Protein AF-A0A930XHZ7-F1 (afdb_monomer_lite)

pLDDT: mean 90.88, std 10.91, range [49.91, 98.5]

Radius of gyration: 18.75 Å; chains: 1; bounding box: 53×22×42 Å

Foldseek 3Di:
DDPPDDDDDDDDDDDPVVVVVLVVVCVVVVHDSVVSVVVVVVVVCVVCVVVVLVVLVVQCVLLVHDSVVLVVCCVPPVPVSVVSSVVSVVVVVVVVVD

Structure (mmCIF, N/CA/C/O backbone):
data_AF-A0A930XHZ7-F1
#
_entry.id   AF-A0A930XHZ7-F1
#
loop_
_atom_site.group_PDB
_atom_site.id
_atom_site.type_symbol
_atom_site.label_atom_id
_atom_site.label_alt_id
_atom_site.label_comp_id
_atom_site.label_asym_id
_atom_site.label_entity_id
_atom_site.label_seq_id
_atom_site.pdbx_PDB_ins_code
_atom_site.Cartn_x
_atom_site.Cartn_y
_atom_site.Cartn_z
_atom_site.occupancy
_atom_site.B_iso_or_equiv
_atom_site.auth_seq_id
_atom_site.auth_comp_id
_atom_site.auth_asym_id
_atom_site.auth_atom_id
_atom_site.pdbx_PDB_model_num
ATOM 1 N N . MET A 1 1 ? 10.201 -1.114 17.688 1.00 49.91 1 MET A N 1
ATOM 2 C CA . MET A 1 1 ? 9.559 -2.242 16.981 1.00 49.91 1 MET A CA 1
ATOM 3 C C . MET A 1 1 ? 10.439 -2.605 15.794 1.00 49.91 1 MET A C 1
ATOM 5 O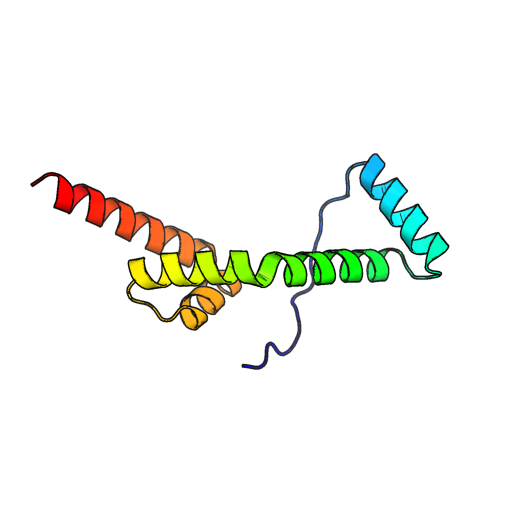 O . MET A 1 1 ? 10.818 -1.696 15.067 1.00 49.91 1 MET A O 1
ATOM 9 N N . ARG A 1 2 ? 10.872 -3.864 15.654 1.00 53.94 2 ARG A N 1
ATOM 10 C CA . ARG A 1 2 ? 11.701 -4.303 14.517 1.00 53.94 2 ARG A CA 1
ATOM 11 C C . ARG A 1 2 ? 10.869 -5.245 13.652 1.00 53.94 2 ARG A C 1
ATOM 13 O O . ARG A 1 2 ? 10.697 -6.399 14.025 1.00 53.94 2 ARG A O 1
ATOM 20 N N . PHE A 1 3 ? 10.361 -4.747 12.527 1.00 65.06 3 PHE A N 1
ATOM 21 C CA . PHE A 1 3 ? 9.979 -5.614 11.413 1.00 65.06 3 PHE A CA 1
ATOM 22 C C . PHE A 1 3 ? 11.285 -6.216 10.882 1.00 65.06 3 PHE A C 1
ATOM 24 O O . PHE A 1 3 ? 12.196 -5.467 10.529 1.00 65.06 3 PHE A O 1
ATOM 31 N N . GLN A 1 4 ? 11.447 -7.536 10.987 1.00 60.78 4 GLN A N 1
ATOM 32 C CA . GLN A 1 4 ? 12.751 -8.177 10.777 1.00 60.78 4 GLN A CA 1
ATOM 33 C C . GLN A 1 4 ? 13.126 -8.229 9.293 1.00 60.78 4 GLN A C 1
ATOM 35 O O . GLN A 1 4 ? 14.256 -7.911 8.932 1.00 60.78 4 GLN A O 1
ATOM 40 N N . GLN A 1 5 ? 12.160 -8.568 8.444 1.00 66.62 5 GLN A N 1
ATOM 41 C CA . GLN A 1 5 ? 12.281 -8.606 6.995 1.00 66.62 5 GLN A CA 1
ATOM 42 C C . GLN A 1 5 ? 10.876 -8.423 6.414 1.00 66.62 5 GLN A C 1
ATOM 44 O O . GLN A 1 5 ? 9.913 -8.905 7.001 1.00 66.62 5 GLN A O 1
ATOM 49 N N . GLY A 1 6 ? 10.747 -7.666 5.323 1.00 68.31 6 GLY A N 1
ATOM 50 C CA . GLY A 1 6 ? 9.463 -7.550 4.630 1.00 68.31 6 GLY A CA 1
ATOM 51 C C . GLY A 1 6 ? 9.150 -8.842 3.881 1.00 68.31 6 GLY A C 1
ATOM 52 O O . GLY A 1 6 ? 10.051 -9.405 3.252 1.00 68.31 6 GLY A O 1
ATOM 53 N N . ASP A 1 7 ? 7.898 -9.289 3.944 1.00 74.50 7 ASP A N 1
ATOM 54 C CA . ASP A 1 7 ? 7.442 -10.455 3.190 1.00 74.50 7 ASP A CA 1
ATOM 55 C C . ASP A 1 7 ? 7.574 -10.209 1.677 1.00 74.50 7 ASP A C 1
ATOM 57 O O . ASP A 1 7 ? 7.371 -9.080 1.206 1.00 74.50 7 ASP A O 1
ATOM 61 N N . PRO A 1 8 ? 7.942 -11.234 0.887 1.00 79.00 8 PRO A N 1
ATOM 62 C CA . PRO A 1 8 ? 8.013 -11.098 -0.557 1.00 79.00 8 PRO A CA 1
ATOM 63 C C . PRO A 1 8 ? 6.630 -10.759 -1.120 1.00 79.00 8 PRO A C 1
ATOM 65 O O . PRO A 1 8 ? 5.641 -11.430 -0.841 1.00 79.00 8 PRO A O 1
ATOM 68 N N . LEU A 1 9 ? 6.572 -9.713 -1.943 1.00 81.62 9 LEU A N 1
ATOM 69 C CA . LEU A 1 9 ? 5.347 -9.311 -2.623 1.00 81.62 9 LEU A CA 1
ATOM 70 C C . LEU A 1 9 ? 5.243 -10.023 -3.970 1.00 81.62 9 LEU A C 1
ATOM 72 O O . LEU A 1 9 ? 6.022 -9.753 -4.889 1.00 81.62 9 LEU A O 1
ATOM 76 N N . GLU A 1 10 ? 4.246 -10.890 -4.100 1.00 85.75 10 GLU A N 1
ATOM 77 C CA . GLU A 1 10 ? 3.809 -11.403 -5.393 1.00 85.75 10 GLU A CA 1
ATOM 78 C C . GLU A 1 10 ? 2.794 -10.431 -5.988 1.00 85.75 10 GLU A C 1
ATOM 80 O O . GLU A 1 10 ? 1.697 -10.244 -5.465 1.00 85.75 10 GLU A O 1
ATOM 85 N N . LEU A 1 11 ? 3.188 -9.759 -7.069 1.00 85.31 11 LEU A N 1
ATOM 86 C CA . LEU A 1 11 ? 2.353 -8.756 -7.716 1.00 85.31 11 LEU A CA 1
ATOM 87 C C . LEU A 1 11 ? 1.823 -9.292 -9.047 1.00 85.31 11 LEU A C 1
ATOM 89 O O . LEU A 1 11 ? 2.600 -9.864 -9.821 1.00 85.31 11 LEU A O 1
ATOM 93 N N . PRO A 1 12 ? 0.536 -9.060 -9.364 1.00 90.44 12 PRO A N 1
ATOM 94 C CA . PRO A 1 12 ? 0.043 -9.276 -10.714 1.00 90.44 12 PRO A CA 1
ATOM 95 C C . PRO A 1 12 ? 0.793 -8.369 -11.705 1.00 90.44 12 PRO A C 1
ATOM 97 O O . PRO A 1 12 ? 1.419 -7.374 -11.311 1.00 90.44 12 PRO A O 1
ATOM 100 N N . PRO A 1 13 ? 0.747 -8.682 -13.011 1.00 92.12 13 PRO A N 1
ATOM 101 C CA . PRO A 1 13 ? 1.361 -7.829 -14.014 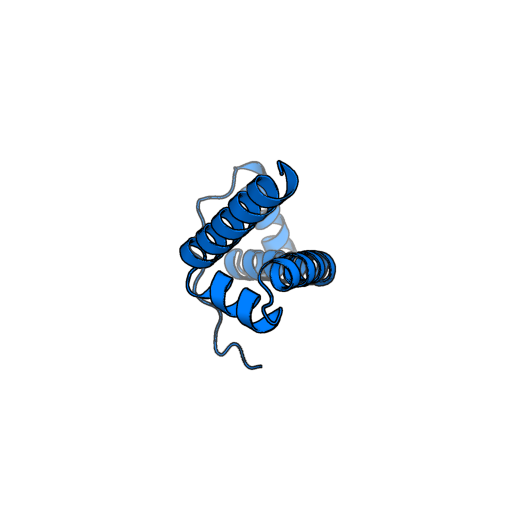1.00 92.12 13 PRO A CA 1
ATOM 102 C C . PRO A 1 13 ? 0.762 -6.418 -13.972 1.00 92.12 13 PRO A C 1
ATOM 104 O O . PRO A 1 13 ? -0.449 -6.237 -13.859 1.00 92.12 13 PRO A O 1
ATOM 107 N N . LEU A 1 14 ? 1.632 -5.415 -14.101 1.00 93.88 14 LEU A N 1
ATOM 108 C CA . LEU A 1 14 ? 1.204 -4.027 -14.252 1.00 93.88 14 LEU A CA 1
ATOM 109 C C . LEU A 1 14 ? 0.446 -3.841 -15.573 1.00 93.88 14 LEU A C 1
ATOM 111 O O . LEU A 1 14 ? 0.806 -4.488 -16.566 1.00 93.88 14 LEU A O 1
ATOM 115 N N . PRO A 1 15 ? -0.520 -2.907 -15.632 1.00 97.06 15 PRO A N 1
ATOM 116 C CA . PRO A 1 15 ? -1.109 -2.529 -16.903 1.00 97.06 15 PRO A CA 1
ATOM 117 C C . PRO A 1 15 ? -0.039 -1.961 -17.864 1.00 97.06 15 PRO A C 1
ATOM 119 O O . PRO A 1 15 ? 1.026 -1.504 -17.424 1.00 97.06 15 PRO A O 1
ATOM 122 N N . PRO A 1 16 ? -0.269 -2.018 -19.193 1.00 97.62 16 PRO A N 1
ATOM 123 C CA . PRO A 1 16 ? 0.789 -1.794 -20.183 1.00 97.62 16 PRO A CA 1
ATOM 124 C C . PRO A 1 16 ? 1.474 -0.427 -20.089 1.00 97.62 16 PRO A C 1
ATOM 126 O O . PRO A 1 16 ? 2.691 -0.330 -20.261 1.00 97.62 16 PRO A O 1
ATOM 129 N N . TYR A 1 17 ? 0.708 0.626 -19.801 1.00 98.12 17 TYR A N 1
ATOM 130 C CA . TYR A 1 17 ? 1.233 1.984 -19.724 1.00 98.12 17 TYR A CA 1
ATOM 131 C C . TYR A 1 17 ? 2.169 2.157 -18.521 1.00 98.12 17 TYR A C 1
ATOM 133 O O . TYR A 1 17 ? 3.317 2.575 -18.672 1.00 98.12 17 TYR A O 1
ATOM 141 N N . GLU A 1 18 ? 1.738 1.733 -17.337 1.00 97.62 18 GLU A N 1
ATOM 142 C CA . GLU A 1 18 ? 2.521 1.754 -16.102 1.00 97.62 18 GLU A CA 1
ATOM 143 C C . GLU A 1 18 ? 3.764 0.866 -16.225 1.00 97.62 18 GLU A C 1
ATOM 145 O O . GLU A 1 18 ? 4.845 1.226 -15.752 1.00 97.62 18 GLU A O 1
ATOM 150 N N . ALA A 1 19 ? 3.651 -0.274 -16.913 1.00 97.38 19 ALA A N 1
ATOM 151 C CA . ALA A 1 19 ? 4.787 -1.133 -17.221 1.00 9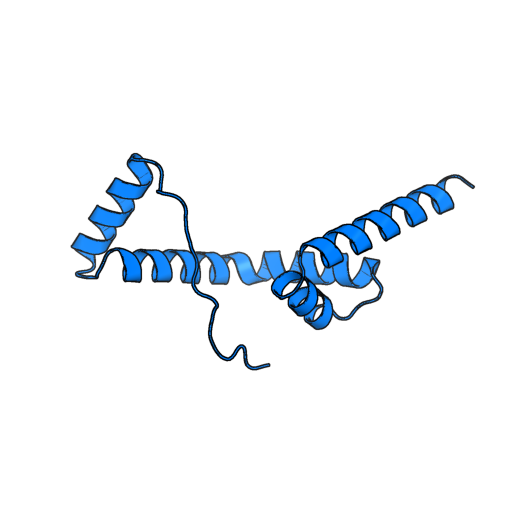7.38 19 ALA A CA 1
ATOM 152 C C . ALA A 1 19 ? 5.843 -0.420 -18.088 1.00 97.38 19 ALA A C 1
ATOM 154 O O . ALA A 1 19 ? 7.044 -0.548 -17.811 1.00 97.38 19 ALA A O 1
ATOM 155 N N . ALA A 1 20 ? 5.417 0.341 -19.102 1.00 98.25 20 ALA A N 1
ATOM 156 C CA . ALA A 1 20 ? 6.301 1.139 -19.953 1.00 98.25 20 ALA A CA 1
ATOM 157 C C . ALA A 1 20 ? 6.942 2.311 -19.190 1.00 98.25 20 ALA A C 1
ATOM 159 O O . ALA A 1 20 ? 8.153 2.536 -19.310 1.00 98.25 20 ALA A O 1
ATOM 160 N N . LEU A 1 21 ? 6.172 3.009 -18.347 1.00 98.38 21 LEU A N 1
ATOM 161 C CA . LEU A 1 21 ? 6.681 4.080 -17.486 1.00 98.38 21 LEU A CA 1
ATOM 162 C C . LEU A 1 21 ? 7.731 3.561 -16.500 1.00 98.38 21 LEU A C 1
ATOM 164 O O . LEU A 1 21 ? 8.816 4.134 -16.399 1.00 98.38 21 LEU A O 1
ATOM 168 N N . LEU A 1 22 ? 7.452 2.447 -15.819 1.00 97.69 22 LEU A N 1
ATOM 169 C CA . LEU A 1 22 ? 8.393 1.824 -14.890 1.00 97.69 22 LEU A CA 1
ATOM 170 C C . LEU A 1 22 ? 9.686 1.402 -15.600 1.00 97.69 22 LEU A C 1
ATOM 172 O O . LEU A 1 22 ? 10.774 1.593 -15.059 1.00 97.69 22 LEU A O 1
ATOM 176 N N . SER A 1 23 ? 9.577 0.847 -16.811 1.00 97.94 23 SER A N 1
ATOM 177 C CA . SER A 1 23 ? 10.746 0.438 -17.601 1.00 97.94 23 SER A CA 1
ATOM 178 C C . SER A 1 23 ? 11.597 1.643 -18.010 1.00 97.94 23 SER A C 1
ATOM 180 O O . SER A 1 23 ? 12.815 1.618 -17.841 1.00 97.94 23 SER A O 1
ATOM 182 N N . SER A 1 24 ? 10.959 2.725 -18.462 1.00 98.50 24 SER A N 1
ATOM 183 C CA . SER A 1 24 ? 11.629 3.990 -18.797 1.00 98.50 24 SER A CA 1
ATOM 184 C C . SER A 1 24 ? 12.329 4.602 -17.582 1.00 98.50 24 SER A C 1
ATOM 186 O O . SER A 1 24 ? 13.491 5.001 -17.656 1.00 98.50 24 SER A O 1
ATOM 188 N N . LEU A 1 25 ? 11.652 4.633 -16.432 1.00 98.12 25 LEU A N 1
ATOM 189 C CA . LEU A 1 25 ? 12.213 5.172 -15.197 1.00 98.12 25 LEU A CA 1
ATOM 190 C C . LEU A 1 25 ? 13.427 4.363 -14.725 1.00 98.12 25 LEU A C 1
ATOM 192 O O . LEU A 1 25 ? 14.451 4.949 -14.374 1.00 98.12 25 LEU A O 1
ATOM 196 N N . ALA A 1 26 ? 13.334 3.031 -14.755 1.00 98.19 26 ALA A N 1
ATOM 197 C CA . ALA A 1 26 ? 14.439 2.141 -14.410 1.00 98.19 26 ALA A CA 1
ATOM 198 C C . ALA A 1 26 ? 15.653 2.361 -15.330 1.00 98.19 26 ALA A C 1
ATOM 200 O O . ALA A 1 26 ? 16.782 2.461 -14.844 1.00 98.19 26 ALA A O 1
ATOM 201 N N . PHE A 1 27 ? 15.415 2.533 -16.636 1.00 98.31 27 PHE A N 1
ATOM 202 C CA . PHE A 1 27 ? 16.454 2.863 -17.612 1.00 98.31 27 PHE A CA 1
ATOM 203 C C . PHE A 1 27 ? 17.163 4.183 -17.273 1.00 98.31 27 PHE A C 1
ATOM 205 O O . PHE A 1 27 ? 18.386 4.199 -17.128 1.00 98.31 27 PHE A O 1
ATOM 212 N N . PHE A 1 28 ? 16.420 5.277 -17.063 1.00 98.31 28 PHE A N 1
ATOM 213 C CA . PHE A 1 28 ? 17.016 6.580 -16.732 1.00 98.31 28 PHE A CA 1
ATOM 214 C C . PHE A 1 28 ? 17.792 6.566 -15.411 1.00 98.31 28 PHE A C 1
ATOM 216 O O . PHE A 1 28 ? 18.783 7.281 -15.263 1.00 98.31 28 PHE A O 1
ATOM 223 N N . ARG A 1 29 ? 17.366 5.739 -14.452 1.00 97.00 29 ARG A N 1
ATOM 224 C CA . ARG A 1 29 ? 18.030 5.576 -13.153 1.00 97.00 29 ARG A CA 1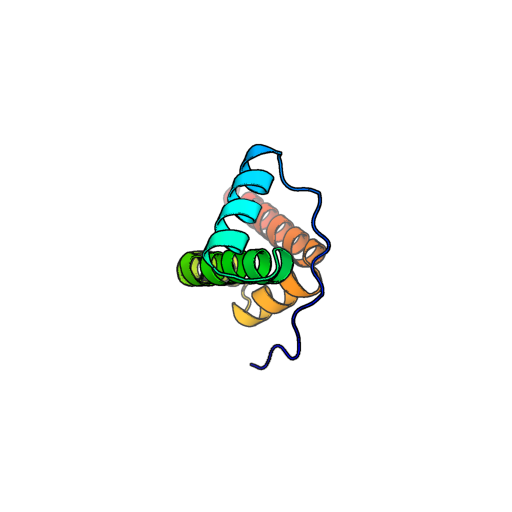
ATOM 225 C C . ARG A 1 29 ? 19.173 4.561 -13.168 1.00 97.00 29 ARG A C 1
ATOM 227 O O . ARG A 1 29 ? 19.868 4.463 -12.161 1.00 97.00 29 ARG A O 1
ATOM 234 N N . LYS A 1 30 ? 19.397 3.850 -14.282 1.00 97.31 30 LYS A N 1
ATOM 235 C CA . LYS A 1 30 ? 20.382 2.759 -14.412 1.00 97.31 30 LYS A CA 1
ATOM 236 C C . LYS A 1 30 ? 20.209 1.687 -13.328 1.00 97.31 30 LYS A C 1
ATOM 238 O O . LYS A 1 30 ? 21.177 1.262 -12.704 1.00 97.31 30 LYS A O 1
ATOM 243 N N . GLN A 1 31 ? 18.966 1.282 -13.082 1.00 96.44 31 GLN A N 1
ATOM 244 C CA . GLN A 1 31 ? 18.616 0.283 -12.072 1.00 96.44 31 GLN A CA 1
ATOM 245 C C . GLN A 1 31 ? 17.796 -0.852 -12.676 1.00 96.44 31 GLN A C 1
ATOM 247 O O . GLN A 1 31 ? 17.115 -0.685 -13.687 1.00 96.44 31 GLN A O 1
ATOM 252 N N . GLU A 1 32 ? 17.824 -2.011 -12.020 1.00 96.62 32 GLU A N 1
ATOM 253 C CA . GLU A 1 32 ? 16.911 -3.095 -12.356 1.00 96.62 32 GLU A CA 1
ATOM 254 C C . GLU A 1 32 ? 15.457 -2.668 -12.145 1.00 96.62 32 GLU A C 1
ATOM 256 O O . GLU A 1 32 ? 15.101 -2.050 -11.138 1.00 96.62 32 GLU A O 1
ATOM 261 N N . ARG A 1 33 ? 14.585 -3.076 -13.070 1.00 94.69 33 ARG A N 1
ATOM 262 C CA . ARG A 1 33 ? 13.155 -2.748 -13.029 1.00 94.69 33 ARG A CA 1
ATOM 263 C C . ARG A 1 33 ? 12.487 -3.174 -11.715 1.00 94.69 33 ARG A C 1
ATOM 265 O O . ARG A 1 33 ? 11.650 -2.438 -11.200 1.00 94.69 33 ARG A O 1
ATOM 272 N N . LYS A 1 34 ? 12.873 -4.331 -11.157 1.00 93.44 34 LYS A N 1
ATOM 273 C CA . LYS A 1 34 ? 12.356 -4.839 -9.872 1.00 93.44 34 LYS A CA 1
ATOM 274 C C . LYS A 1 34 ? 12.757 -3.945 -8.696 1.00 93.44 34 LYS A C 1
ATOM 276 O O . LYS A 1 34 ? 11.909 -3.594 -7.882 1.00 93.44 34 LYS A O 1
ATOM 281 N N . ILE A 1 35 ? 14.021 -3.524 -8.646 1.00 94.31 35 ILE A N 1
ATOM 282 C CA . ILE A 1 35 ? 14.525 -2.607 -7.615 1.00 94.31 35 ILE A CA 1
ATOM 283 C C . ILE A 1 35 ? 13.830 -1.248 -7.723 1.00 94.31 35 ILE A C 1
ATOM 285 O O . ILE A 1 35 ? 13.382 -0.700 -6.718 1.00 94.31 35 ILE A O 1
ATOM 289 N N . GLN A 1 36 ? 13.651 -0.733 -8.942 1.00 96.25 36 GLN A N 1
ATOM 290 C CA . GLN A 1 36 ? 12.928 0.518 -9.151 1.00 96.25 36 GLN A CA 1
ATOM 291 C C . GLN A 1 36 ? 11.458 0.418 -8.712 1.00 96.25 36 GLN A C 1
ATOM 293 O O . GLN A 1 36 ? 10.947 1.358 -8.106 1.00 96.25 36 GLN A O 1
ATOM 298 N N . ALA A 1 37 ? 10.788 -0.711 -8.964 1.00 94.81 37 ALA A N 1
ATOM 299 C CA . ALA A 1 37 ? 9.420 -0.942 -8.500 1.00 94.81 37 ALA A CA 1
ATOM 300 C C . ALA A 1 37 ? 9.333 -0.924 -6.967 1.00 94.81 37 ALA A C 1
ATOM 302 O O . ALA A 1 37 ? 8.484 -0.229 -6.408 1.00 94.81 37 ALA A O 1
ATOM 303 N N . LEU A 1 38 ? 10.255 -1.619 -6.292 1.00 93.88 38 LEU A N 1
ATOM 304 C CA . LEU A 1 38 ? 10.349 -1.618 -4.832 1.00 93.88 38 LEU A CA 1
ATOM 305 C C . LEU A 1 38 ? 10.587 -0.203 -4.283 1.00 93.88 38 LEU A C 1
ATOM 307 O O . LEU A 1 38 ? 9.941 0.199 -3.314 1.00 93.88 38 LEU A O 1
ATOM 311 N N . ASN A 1 39 ? 11.464 0.574 -4.922 1.00 94.69 39 ASN A N 1
ATOM 312 C CA . ASN A 1 39 ? 11.732 1.963 -4.548 1.00 94.69 39 ASN A CA 1
ATOM 313 C C . ASN A 1 39 ? 10.481 2.841 -4.689 1.00 94.69 39 ASN A C 1
ATOM 315 O O . ASN A 1 39 ? 10.166 3.606 -3.777 1.00 94.69 39 ASN A O 1
ATOM 319 N N . CYS A 1 40 ? 9.751 2.716 -5.803 1.00 95.38 40 CYS A N 1
ATOM 320 C CA . CYS A 1 40 ? 8.494 3.431 -6.023 1.00 95.38 40 CYS A CA 1
ATOM 321 C C . CYS A 1 40 ? 7.449 3.082 -4.954 1.00 95.38 40 CYS A C 1
ATOM 323 O O . CYS A 1 40 ? 6.861 3.992 -4.371 1.00 95.38 40 CYS A O 1
ATOM 325 N N . LEU A 1 41 ? 7.263 1.794 -4.649 1.00 94.38 41 LEU A N 1
ATOM 326 C CA . LEU A 1 41 ? 6.331 1.345 -3.612 1.00 94.38 41 LEU A CA 1
ATOM 327 C C . LEU A 1 41 ? 6.731 1.869 -2.226 1.00 94.38 41 LEU A C 1
ATOM 329 O O . LEU A 1 41 ? 5.907 2.433 -1.513 1.00 94.38 41 LEU A O 1
ATOM 333 N N . THR A 1 42 ? 8.012 1.754 -1.870 1.00 93.56 42 THR A N 1
ATOM 334 C CA . THR A 1 42 ? 8.543 2.245 -0.587 1.00 93.56 42 THR A CA 1
ATOM 335 C C . THR A 1 42 ? 8.326 3.748 -0.433 1.00 93.56 42 THR A C 1
ATOM 337 O O . THR A 1 42 ? 7.925 4.220 0.631 1.00 93.56 42 THR A O 1
ATOM 340 N N . MET A 1 43 ? 8.585 4.514 -1.494 1.00 96.62 43 MET A N 1
ATOM 341 C CA . MET A 1 43 ? 8.371 5.957 -1.502 1.00 96.62 43 MET A CA 1
ATOM 342 C C . MET A 1 43 ? 6.891 6.297 -1.310 1.00 96.62 43 MET A C 1
ATOM 344 O O . MET A 1 43 ? 6.575 7.140 -0.474 1.00 96.62 43 MET A O 1
ATOM 348 N N . TYR A 1 44 ? 5.997 5.622 -2.034 1.00 96.38 44 TYR A N 1
ATOM 349 C CA . TYR A 1 44 ? 4.557 5.842 -1.921 1.00 96.38 44 TYR A CA 1
ATOM 350 C C . TYR A 1 44 ? 4.027 5.529 -0.515 1.00 96.38 44 TYR A C 1
ATOM 352 O O . TYR A 1 44 ? 3.263 6.316 0.047 1.00 96.38 44 TYR A O 1
ATOM 360 N N . LEU A 1 45 ? 4.482 4.426 0.090 1.00 95.00 45 LEU A N 1
ATOM 361 C CA . LEU A 1 45 ? 4.105 4.053 1.456 1.00 95.00 45 LEU A CA 1
ATOM 362 C C . LEU A 1 45 ? 4.558 5.104 2.478 1.00 95.00 45 LEU A C 1
ATOM 364 O O . LEU A 1 45 ? 3.766 5.499 3.326 1.00 95.00 45 LEU A O 1
ATOM 368 N N . ARG A 1 46 ? 5.787 5.627 2.359 1.00 95.44 46 ARG A N 1
ATOM 369 C CA . ARG A 1 46 ? 6.279 6.717 3.225 1.00 95.44 46 ARG A CA 1
ATOM 370 C C . ARG A 1 46 ? 5.485 8.007 3.049 1.00 95.44 46 ARG A C 1
ATOM 372 O O . ARG A 1 46 ? 5.160 8.668 4.025 1.00 95.44 46 ARG A O 1
ATOM 379 N N . GLN A 1 47 ? 5.148 8.361 1.811 1.00 97.56 47 GLN A N 1
ATOM 380 C CA . GLN A 1 47 ? 4.312 9.533 1.533 1.00 97.56 47 GLN A CA 1
ATOM 381 C C . GLN A 1 47 ? 2.900 9.382 2.111 1.00 97.56 47 GLN A C 1
ATOM 383 O O . GLN A 1 47 ? 2.291 10.368 2.517 1.00 97.56 47 GLN A O 1
ATOM 388 N N . SER A 1 48 ? 2.399 8.149 2.183 1.00 96.56 48 SER A N 1
ATOM 389 C CA . SER A 1 48 ? 1.065 7.832 2.696 1.00 96.56 48 SER A CA 1
ATOM 390 C C . SER A 1 48 ? 1.036 7.546 4.204 1.00 96.56 48 SER A C 1
ATOM 392 O O . SER A 1 48 ? -0.046 7.365 4.758 1.00 96.56 48 SER A O 1
ATOM 394 N N . GLU A 1 49 ? 2.187 7.530 4.886 1.00 95.75 49 GLU A N 1
ATOM 395 C CA . GLU A 1 49 ? 2.326 7.068 6.276 1.00 95.75 49 GLU A CA 1
ATOM 396 C C . GLU A 1 49 ? 1.371 7.789 7.233 1.00 95.75 49 GLU A C 1
ATOM 398 O O . GLU A 1 49 ? 0.636 7.147 7.980 1.00 95.75 49 GLU A O 1
ATOM 403 N N . ALA A 1 50 ? 1.327 9.122 7.180 1.00 96.00 50 ALA A N 1
ATOM 404 C CA . ALA A 1 50 ? 0.488 9.912 8.078 1.00 96.00 50 ALA A CA 1
ATOM 405 C C . ALA A 1 50 ? -1.004 9.572 7.937 1.00 96.00 50 ALA A C 1
ATOM 407 O O . ALA A 1 50 ? -1.718 9.496 8.939 1.00 96.00 50 ALA A O 1
ATOM 408 N N . ARG A 1 51 ? -1.464 9.331 6.703 1.00 96.88 51 ARG A N 1
ATOM 409 C CA . ARG A 1 51 ? -2.843 8.924 6.427 1.00 96.88 51 ARG A CA 1
ATOM 410 C C . ARG A 1 51 ? -3.115 7.526 6.979 1.00 96.88 51 ARG A C 1
ATOM 412 O O . ARG A 1 51 ? -4.066 7.363 7.737 1.00 96.88 51 ARG A O 1
ATOM 419 N N . VAL A 1 52 ? -2.260 6.556 6.654 1.00 96.19 52 VAL A N 1
ATOM 420 C CA . VAL A 1 52 ? -2.400 5.158 7.102 1.00 96.19 52 VAL A CA 1
ATOM 421 C C . VAL A 1 52 ? -2.413 5.072 8.631 1.00 96.19 52 VAL A C 1
ATOM 423 O O . VAL A 1 52 ? -3.283 4.431 9.214 1.00 96.19 52 VAL A O 1
ATOM 426 N N . LEU A 1 53 ? -1.498 5.772 9.309 1.00 95.69 53 LEU A N 1
ATOM 427 C CA . LEU A 1 53 ? -1.460 5.815 10.773 1.00 95.69 53 LEU A CA 1
ATOM 428 C C . LEU A 1 53 ? -2.670 6.542 11.379 1.00 95.69 53 LEU A C 1
ATOM 430 O O . LEU A 1 53 ? -3.073 6.222 12.497 1.00 95.69 53 LEU A O 1
ATOM 434 N N . GLY A 1 54 ? -3.238 7.525 10.678 1.00 97.12 54 GLY A N 1
ATOM 435 C CA . GLY A 1 54 ? -4.478 8.189 11.081 1.00 97.12 54 GLY A CA 1
ATOM 436 C C . GLY A 1 54 ? -5.668 7.230 11.080 1.00 97.12 54 GLY A C 1
ATOM 437 O O . GLY A 1 54 ? -6.379 7.143 12.080 1.00 97.12 54 GLY A O 1
ATOM 438 N N . GLU A 1 55 ? -5.830 6.466 10.000 1.00 96.19 55 GLU A N 1
ATOM 439 C CA . GLU A 1 55 ? -6.873 5.440 9.866 1.00 96.19 55 GLU A CA 1
ATOM 440 C C . GLU A 1 55 ? -6.692 4.328 10.914 1.00 96.19 55 GLU A C 1
ATOM 442 O O . GLU A 1 55 ? -7.640 3.984 11.617 1.00 96.19 55 GLU A O 1
ATOM 447 N N . LEU A 1 56 ? -5.459 3.848 11.123 1.00 96.94 56 LEU A N 1
ATOM 448 C CA . LEU A 1 56 ? -5.150 2.876 12.179 1.00 96.94 56 LEU A CA 1
ATOM 449 C C . LEU A 1 56 ? -5.554 3.376 13.565 1.00 96.94 56 LEU A C 1
ATOM 451 O O . LEU A 1 56 ? -6.174 2.641 14.325 1.00 96.94 56 LEU A O 1
ATOM 455 N N . LYS A 1 57 ? -5.237 4.630 13.905 1.00 97.12 57 LYS A N 1
ATOM 456 C CA . LYS A 1 57 ? -5.629 5.216 15.196 1.00 97.12 57 LYS A CA 1
ATOM 457 C C . LYS A 1 57 ? -7.140 5.307 15.355 1.00 97.12 57 LYS A C 1
ATOM 459 O O . LYS A 1 57 ? -7.629 5.130 16.466 1.00 97.12 57 LYS A O 1
ATOM 464 N N . PHE A 1 58 ? -7.859 5.632 14.286 1.00 95.81 58 PHE A N 1
ATOM 465 C CA . PHE A 1 58 ? -9.314 5.708 14.309 1.00 95.81 58 PHE A CA 1
ATOM 466 C C . PHE A 1 58 ? -9.921 4.334 14.605 1.00 95.81 58 PHE A C 1
ATOM 468 O O . PHE A 1 58 ? -10.598 4.174 15.616 1.00 95.81 58 PHE A O 1
ATOM 475 N N . TYR A 1 59 ? -9.587 3.329 13.797 1.00 96.06 59 TYR A N 1
ATOM 476 C CA . TYR A 1 59 ? -10.144 1.985 13.941 1.00 96.06 59 TYR A CA 1
ATOM 477 C C . TYR A 1 59 ? -9.701 1.281 15.225 1.00 96.06 59 TYR A C 1
ATOM 479 O O . TYR A 1 59 ? -10.487 0.571 15.846 1.00 96.06 59 TYR A O 1
ATOM 487 N N . ALA A 1 60 ? -8.471 1.523 15.679 1.00 96.75 60 ALA A N 1
ATOM 488 C CA . ALA A 1 60 ? -7.996 0.973 16.941 1.00 96.75 60 ALA A CA 1
ATOM 489 C C . ALA A 1 60 ? -8.807 1.505 18.132 1.00 96.75 60 ALA A C 1
ATOM 491 O O . ALA A 1 60 ? -9.128 0.738 19.032 1.00 96.75 60 ALA A O 1
ATOM 492 N N . ARG A 1 61 ? -9.226 2.780 18.113 1.00 95.25 61 ARG A N 1
ATOM 493 C CA . ARG A 1 61 ? -10.127 3.323 19.145 1.00 95.25 61 ARG A CA 1
ATOM 494 C C . ARG A 1 61 ? -11.488 2.636 19.134 1.00 95.25 61 ARG A C 1
ATOM 496 O O . ARG A 1 61 ? -11.976 2.306 20.206 1.00 95.25 61 ARG A O 1
ATOM 503 N N . THR A 1 62 ? -12.064 2.395 17.955 1.00 93.44 62 THR A N 1
ATOM 504 C CA . THR A 1 62 ? -13.341 1.672 17.818 1.00 93.44 62 THR A CA 1
ATOM 505 C C . THR A 1 62 ? -13.259 0.261 18.400 1.00 93.44 62 THR A C 1
ATOM 507 O O . THR A 1 62 ? -14.187 -0.190 19.055 1.00 93.44 62 THR A O 1
ATOM 510 N N . LEU A 1 63 ? -12.123 -0.417 18.225 1.00 95.06 63 LEU A N 1
ATOM 511 C CA . LEU A 1 63 ? -11.883 -1.755 18.773 1.00 95.06 63 LEU A CA 1
ATOM 512 C C . LEU A 1 63 ? -11.355 -1.756 20.218 1.00 95.06 63 LEU A C 1
ATOM 514 O O . LEU A 1 63 ? -11.019 -2.821 20.734 1.00 95.06 63 LEU A O 1
ATOM 518 N N . ASN A 1 64 ? -11.220 -0.586 20.853 1.00 94.69 64 ASN A N 1
ATOM 519 C CA . ASN A 1 64 ? -10.544 -0.412 22.142 1.00 94.69 64 ASN A CA 1
ATOM 520 C C . ASN A 1 64 ? -9.165 -1.117 22.204 1.00 94.69 64 ASN A C 1
ATOM 522 O O . ASN A 1 64 ? -8.815 -1.782 23.180 1.00 94.69 64 ASN A O 1
ATOM 526 N N . MET A 1 65 ? -8.392 -0.994 21.124 1.00 95.75 65 MET A N 1
ATOM 527 C CA . MET A 1 65 ? -7.099 -1.639 20.895 1.00 95.75 65 MET A CA 1
ATOM 528 C C . MET A 1 65 ? -5.988 -0.587 20.750 1.00 95.75 65 MET A C 1
ATOM 530 O O . MET A 1 65 ? -6.235 0.546 20.331 1.00 95.75 65 MET A O 1
ATOM 534 N N . ASP A 1 66 ? -4.738 -0.949 21.056 1.00 96.38 66 ASP A N 1
ATOM 535 C CA . ASP A 1 66 ? -3.594 -0.105 20.701 1.00 96.38 66 ASP A CA 1
ATOM 536 C C . ASP A 1 66 ? -3.398 -0.079 19.166 1.00 96.38 66 ASP A C 1
ATOM 538 O O . ASP A 1 66 ? -3.469 -1.129 18.517 1.00 96.38 66 ASP A O 1
ATOM 542 N N . PRO A 1 67 ? -3.113 1.081 18.542 1.00 96.06 67 PRO A N 1
ATOM 543 C CA . PRO A 1 67 ? -2.905 1.162 17.095 1.00 96.06 67 PRO A CA 1
ATOM 544 C C . PRO A 1 67 ? -1.793 0.252 16.558 1.00 96.06 67 PRO A C 1
ATOM 546 O O . PRO A 1 67 ? -1.862 -0.183 15.408 1.00 96.06 67 PRO A O 1
ATOM 549 N N . GLN A 1 68 ? -0.764 -0.041 17.359 1.00 93.75 68 GLN A N 1
ATOM 550 C CA . GLN A 1 68 ? 0.306 -0.961 16.970 1.00 93.75 68 GLN A CA 1
ATOM 551 C C . GLN A 1 68 ? -0.160 -2.411 16.978 1.00 93.75 68 GLN A C 1
ATOM 553 O O . GLN A 1 68 ? 0.291 -3.194 16.141 1.00 93.75 68 GLN A O 1
ATOM 558 N N . ASP A 1 69 ? -1.052 -2.774 17.893 1.00 95.00 69 ASP A N 1
ATOM 559 C CA . ASP A 1 69 ? -1.626 -4.114 17.931 1.00 95.00 69 ASP A CA 1
ATOM 560 C C . ASP A 1 69 ? -2.581 -4.322 16.755 1.00 95.00 69 ASP A C 1
ATOM 562 O O . ASP A 1 69 ? -2.505 -5.361 16.098 1.00 95.00 69 ASP A O 1
ATOM 566 N N . LEU A 1 70 ? -3.362 -3.301 16.382 1.00 96.50 70 LEU A N 1
ATOM 567 C CA . LEU A 1 70 ? -4.176 -3.353 15.166 1.00 96.50 70 LEU A CA 1
ATOM 568 C C . LEU A 1 70 ? -3.309 -3.458 13.904 1.00 96.50 70 LEU A C 1
ATOM 570 O O . LEU A 1 70 ? -3.603 -4.262 13.023 1.00 96.50 70 LEU A O 1
ATOM 574 N N . LEU A 1 71 ? -2.212 -2.697 13.820 1.00 95.38 71 LEU A N 1
ATOM 575 C CA . LEU A 1 71 ? -1.264 -2.804 12.706 1.00 95.38 71 LEU A CA 1
ATOM 576 C C . LEU A 1 71 ? -0.695 -4.227 12.581 1.00 95.38 71 LEU A C 1
ATOM 578 O O . LEU A 1 71 ? -0.607 -4.758 11.474 1.00 95.38 71 LEU A O 1
ATOM 582 N N . ARG A 1 72 ? -0.318 -4.855 13.702 1.00 92.81 72 ARG A N 1
ATOM 583 C CA . ARG A 1 72 ? 0.163 -6.246 13.715 1.00 92.81 72 ARG A CA 1
ATOM 584 C C . ARG A 1 72 ? -0.923 -7.219 13.298 1.00 92.81 72 ARG A C 1
ATOM 586 O O . ARG A 1 72 ? -0.637 -8.128 12.527 1.00 92.81 72 ARG A O 1
ATOM 593 N N . LEU A 1 73 ? -2.144 -7.026 13.791 1.00 95.19 73 LEU A N 1
ATOM 594 C CA . LEU A 1 73 ? -3.272 -7.871 13.434 1.00 95.19 73 LEU A CA 1
ATOM 595 C C . LEU A 1 73 ? -3.537 -7.805 11.930 1.00 95.19 73 LEU A C 1
ATOM 597 O O . LEU A 1 73 ? -3.593 -8.847 11.300 1.00 95.19 73 LEU A O 1
ATOM 601 N N . ILE A 1 74 ? -3.596 -6.609 11.336 1.00 95.06 74 ILE A N 1
ATOM 602 C CA . ILE A 1 74 ? -3.780 -6.445 9.884 1.00 95.06 74 ILE A CA 1
ATOM 603 C C . ILE A 1 74 ? -2.646 -7.113 9.102 1.00 95.06 74 ILE A C 1
ATOM 605 O O . ILE A 1 74 ? -2.889 -7.728 8.067 1.00 95.06 74 ILE A O 1
ATOM 609 N N . HIS A 1 75 ? -1.408 -6.998 9.583 1.00 91.69 75 HIS A N 1
ATOM 610 C CA . HIS A 1 75 ? -0.258 -7.588 8.906 1.00 91.69 75 HIS A CA 1
ATOM 611 C C . HIS A 1 75 ? -0.260 -9.125 8.948 1.00 91.69 75 HIS A C 1
ATOM 613 O O . HIS A 1 75 ? 0.129 -9.746 7.964 1.00 91.69 75 HIS A O 1
ATOM 619 N N . HIS A 1 76 ? -0.689 -9.734 10.057 1.00 91.69 76 HIS A N 1
ATOM 620 C CA . HIS A 1 76 ? -0.650 -11.188 10.246 1.00 91.69 76 HIS A CA 1
ATOM 621 C C . HIS A 1 76 ? -1.952 -11.907 9.870 1.00 91.69 76 HIS A C 1
ATOM 623 O O . HIS A 1 76 ? -1.900 -13.034 9.385 1.00 91.69 76 HIS A O 1
ATOM 629 N N . ASP A 1 77 ? -3.101 -11.278 10.104 1.00 94.38 77 ASP A N 1
ATOM 630 C CA . ASP A 1 77 ? -4.436 -11.825 9.861 1.00 94.38 77 ASP A CA 1
ATOM 631 C C . ASP A 1 77 ? -5.428 -10.696 9.496 1.00 94.38 77 ASP A C 1
ATOM 633 O O . ASP A 1 77 ? -6.226 -10.237 10.327 1.00 94.38 77 ASP A O 1
ATOM 637 N N . PRO A 1 78 ? -5.383 -10.208 8.241 1.00 94.56 78 PRO A N 1
ATOM 638 C CA . PRO A 1 78 ? -6.259 -9.129 7.792 1.00 94.56 78 PRO A CA 1
ATOM 639 C C . PRO A 1 78 ? -7.741 -9.524 7.815 1.00 94.56 78 PRO A C 1
ATOM 641 O O . PRO A 1 78 ? -8.590 -8.663 8.041 1.00 94.56 78 PRO A O 1
ATOM 644 N N . VAL A 1 79 ? -8.061 -10.812 7.638 1.00 96.81 79 VAL A N 1
ATOM 645 C CA . VAL A 1 79 ? -9.444 -11.311 7.687 1.00 96.81 79 VAL A CA 1
ATOM 646 C C . VAL A 1 79 ? -9.995 -11.173 9.102 1.00 96.81 79 VAL A C 1
ATOM 648 O O . VAL A 1 79 ? -11.106 -10.678 9.285 1.00 96.81 79 VAL A O 1
ATOM 651 N N . ARG A 1 80 ? -9.214 -11.536 10.128 1.00 96.56 80 ARG A N 1
ATOM 652 C CA . ARG A 1 80 ? -9.630 -11.338 11.522 1.00 96.56 80 ARG A CA 1
ATOM 653 C C . ARG A 1 80 ? -9.799 -9.863 11.870 1.00 96.56 80 ARG A C 1
ATOM 655 O O . ARG A 1 80 ? -10.754 -9.535 12.574 1.00 96.56 80 ARG A O 1
ATOM 662 N N . ALA A 1 81 ? -8.909 -8.991 11.392 1.00 96.62 81 ALA A N 1
ATOM 663 C CA . ALA A 1 81 ? -9.054 -7.547 11.579 1.00 96.62 81 ALA A CA 1
ATOM 664 C C . ALA A 1 81 ? -10.376 -7.029 10.984 1.00 96.62 81 ALA A C 1
ATOM 666 O O . ALA A 1 81 ? -11.095 -6.287 11.652 1.00 96.62 81 ALA A O 1
ATOM 667 N N . GLU A 1 82 ? -10.720 -7.454 9.764 1.00 96.06 82 GLU A N 1
ATOM 668 C CA . GLU A 1 82 ? -11.967 -7.070 9.095 1.00 96.06 82 GLU A CA 1
ATOM 669 C C . GLU A 1 82 ? -13.206 -7.559 9.858 1.00 96.06 82 GLU A C 1
ATOM 671 O O . GLU A 1 82 ? -14.132 -6.781 10.089 1.00 96.06 82 GLU A O 1
ATOM 676 N N . THR A 1 83 ? -13.211 -8.821 10.297 1.00 96.94 83 THR A N 1
ATOM 677 C CA . THR A 1 83 ? -14.322 -9.393 11.070 1.00 96.94 83 THR A CA 1
ATOM 678 C C . THR A 1 83 ? -14.572 -8.615 12.361 1.00 96.94 83 THR A C 1
ATOM 680 O O . THR A 1 83 ? -15.713 -8.259 12.634 1.00 96.94 83 THR A O 1
ATOM 683 N N . LEU A 1 84 ? -13.521 -8.286 13.123 1.00 96.00 84 LEU A N 1
ATOM 684 C CA . LEU A 1 84 ? -13.658 -7.516 14.368 1.00 96.00 84 LEU A CA 1
ATOM 685 C C . LEU A 1 84 ? -14.253 -6.124 14.133 1.00 96.00 84 LEU A C 1
ATOM 687 O O . LEU A 1 84 ? -15.080 -5.664 14.918 1.00 96.00 84 LEU A O 1
ATOM 691 N N . LEU A 1 85 ? -13.825 -5.448 13.063 1.00 94.44 85 LEU A N 1
ATOM 692 C CA . LEU A 1 85 ? -14.359 -4.133 12.710 1.00 94.44 85 LEU A CA 1
ATOM 693 C C . LEU A 1 85 ? -15.839 -4.214 12.350 1.00 94.44 85 LEU A C 1
ATOM 695 O O . LEU A 1 85 ? -16.615 -3.374 12.796 1.00 94.44 85 LEU A O 1
ATOM 699 N N . ARG A 1 86 ? -16.235 -5.240 11.593 1.00 94.94 86 ARG A N 1
ATOM 700 C CA . ARG A 1 86 ? -17.633 -5.463 11.222 1.00 94.94 86 ARG A CA 1
ATOM 701 C C . ARG A 1 86 ? -18.509 -5.753 12.439 1.00 94.94 86 ARG A C 1
ATOM 703 O O . ARG A 1 86 ? -19.527 -5.094 12.602 1.00 94.94 86 ARG A O 1
ATOM 710 N N . GLU A 1 87 ? -18.075 -6.665 13.309 1.00 94.31 87 GLU A N 1
ATOM 711 C CA . GLU A 1 87 ? -18.784 -7.013 14.550 1.00 94.31 87 GLU A CA 1
ATOM 712 C C . GLU A 1 87 ? -19.004 -5.778 15.438 1.00 94.31 87 GLU A C 1
ATOM 714 O O . GLU A 1 87 ? -20.092 -5.599 15.980 1.00 94.31 87 GLU A O 1
ATOM 719 N N . GLN A 1 88 ? -18.003 -4.896 15.561 1.00 92.56 88 GLN A N 1
ATOM 720 C CA . GLN A 1 88 ? -18.160 -3.662 16.337 1.00 92.56 88 GLN A CA 1
ATOM 721 C C . GLN A 1 88 ? -19.087 -2.636 15.686 1.00 92.56 88 GLN A C 1
ATOM 723 O O . GLN A 1 88 ? -19.849 -1.970 16.383 1.00 92.56 88 GLN A O 1
ATOM 728 N N . MET A 1 89 ? -19.054 -2.503 14.359 1.00 87.19 89 MET A N 1
ATOM 729 C CA . MET A 1 89 ? -19.980 -1.610 13.657 1.00 87.19 89 MET A CA 1
ATOM 730 C C . MET A 1 89 ? -21.433 -2.083 13.800 1.00 87.19 89 MET A C 1
ATOM 732 O O . MET A 1 89 ? -22.306 -1.273 14.088 1.00 87.19 89 MET A O 1
ATOM 736 N N . GLU A 1 90 ? -21.680 -3.391 13.692 1.00 90.56 90 GLU A N 1
ATOM 737 C CA . GLU A 1 90 ? -23.012 -3.981 13.884 1.00 90.56 90 GLU A CA 1
ATOM 738 C C . GLU A 1 90 ? -23.537 -3.790 15.320 1.00 90.56 90 GLU A C 1
ATOM 740 O O . GLU A 1 90 ? -24.724 -3.530 15.513 1.00 90.56 90 GLU A O 1
ATOM 745 N N . GLN A 1 91 ? -22.663 -3.874 16.330 1.00 85.38 91 GLN A N 1
ATOM 746 C CA . GLN A 1 91 ? -23.023 -3.609 17.730 1.00 85.38 91 GLN A CA 1
ATOM 747 C C . GLN A 1 91 ? -23.361 -2.133 17.974 1.00 85.38 91 GLN A C 1
ATOM 749 O O . GLN A 1 91 ? -24.379 -1.838 18.598 1.00 85.38 91 GL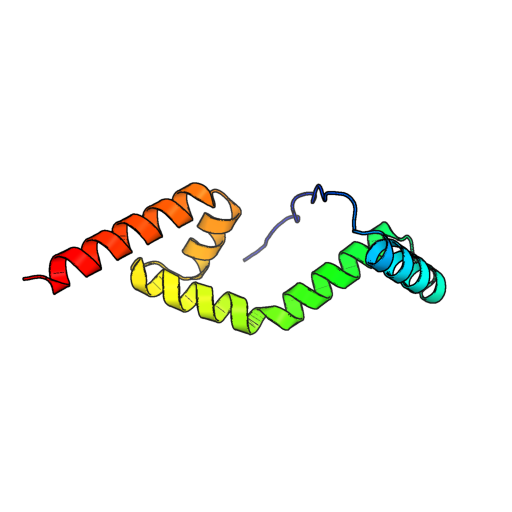N A O 1
ATOM 754 N N . ALA A 1 92 ? -22.559 -1.207 17.440 1.00 81.62 92 ALA A N 1
ATOM 755 C CA . ALA A 1 92 ? -22.805 0.229 17.574 1.00 81.62 92 ALA A CA 1
ATOM 756 C C . ALA A 1 92 ? -24.127 0.668 16.914 1.00 81.62 92 ALA A C 1
ATOM 758 O O . ALA A 1 92 ? -24.836 1.524 17.452 1.00 81.62 92 ALA A O 1
ATOM 759 N N . ASP A 1 93 ? -24.481 0.065 15.776 1.00 79.94 93 ASP A N 1
ATOM 760 C CA . ASP A 1 93 ? -25.753 0.318 15.093 1.00 79.94 93 ASP A CA 1
ATOM 761 C C . ASP A 1 93 ? -26.950 -0.219 15.898 1.00 79.94 93 ASP A C 1
ATOM 763 O O . ASP A 1 93 ? -27.995 0.432 15.955 1.00 79.94 93 ASP A O 1
ATOM 767 N N . ALA A 1 94 ? -26.799 -1.373 16.558 1.00 76.88 94 ALA A N 1
ATOM 768 C CA . ALA A 1 94 ? -27.839 -1.954 17.406 1.00 76.88 94 ALA A CA 1
ATOM 769 C C . ALA A 1 94 ? -28.100 -1.1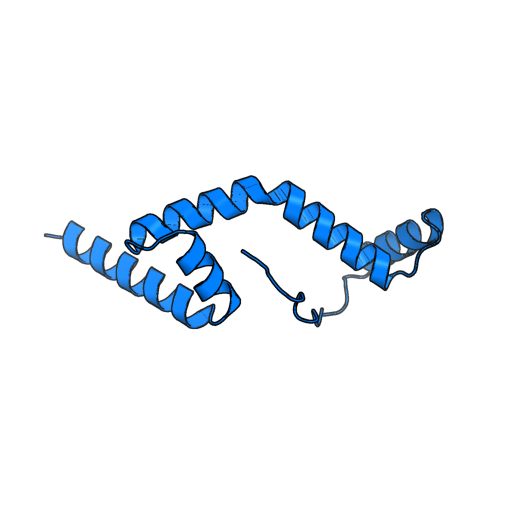26 18.679 1.00 76.88 94 ALA A C 1
ATOM 771 O O . ALA A 1 94 ? -29.254 -0.932 19.046 1.00 76.88 94 ALA A O 1
ATOM 772 N N . GLU A 1 95 ? -27.054 -0.596 19.323 1.00 75.25 95 GLU A N 1
ATOM 773 C CA . GLU A 1 95 ? -27.172 0.248 20.528 1.00 75.25 95 GLU A CA 1
ATOM 774 C C . GLU A 1 95 ? -27.727 1.653 20.239 1.00 75.25 95 GLU A C 1
ATOM 776 O O . GLU A 1 95 ? -28.231 2.315 21.141 1.00 75.25 95 GLU A O 1
ATOM 781 N N . SER A 1 96 ? -27.651 2.116 18.988 1.00 68.56 96 SER A N 1
ATOM 782 C CA . SER A 1 96 ? -28.175 3.424 18.562 1.00 68.56 96 SER A CA 1
ATOM 783 C C . SER A 1 96 ? -29.660 3.393 18.167 1.00 68.56 96 SER A C 1
ATOM 785 O O . SER A 1 96 ? -30.227 4.438 17.838 1.00 68.56 96 SER A O 1
ATOM 787 N N . ALA A 1 97 ? -30.269 2.203 18.128 1.00 65.75 97 ALA A N 1
ATOM 788 C CA . ALA A 1 97 ? -31.660 1.984 17.734 1.00 65.75 97 ALA A CA 1
ATOM 789 C C . ALA A 1 97 ? -32.632 1.824 18.925 1.00 65.75 97 ALA A C 1
ATOM 791 O O . ALA A 1 97 ? -33.843 1.784 18.690 1.00 65.75 97 ALA A O 1
ATOM 792 N N . ASP A 1 98 ? -32.110 1.761 20.156 1.00 51.78 98 ASP A N 1
ATOM 793 C CA . ASP A 1 98 ? -32.844 1.803 21.437 1.00 51.78 98 ASP A CA 1
ATOM 794 C C . ASP A 1 98 ? -32.827 3.221 22.050 1.00 51.78 98 ASP A C 1
ATOM 796 O O . ASP A 1 98 ? -33.836 3.604 22.692 1.00 51.78 98 ASP A O 1
#

Secondary structure (DSSP, 8-state):
----SPPP---PPPPHHHHHHHHHHHHHHT--HHHHHHHHHHHHHHHHHHHHHHHHHHHHHHTT--HHHHHHHHHH-HHHHHHHHHHHHHHHHHHT--

Sequence (98 aa):
MRFQQGDPLELPPLPPYEAALLSSLAFFRKQERKIQALNCLTMYLRQSEARVLGELKFYARTLNMDPQDLLRLIHHDPVRAETLLREQMEQADAESAD